Protein AF-A0A7W1BR13-F1 (afdb_monomer_lite)

Foldseek 3Di:
DVVVVVVVVVVVVVCLQAPQAADADPVRDDDPRYDPGGHCVVPVPVVVVVVVVVVVVVVVVVVVVVVVCCVVVCVVVVVVQLVVQLVVLVVVLVVLLCVVQHDDPDDDPVSDDPCSVVVSVVSSVVSCVVRNVD

Secondary structure (DSSP, 8-state):
-HHHHHHHHHHHHHHIIIII-BPPPTT----TTB-TT--TTT-HHHHHHHHHHHHHHHHHHHHHHHHHHHHHHHHHHHHHHHHHHHHHHHHHHHHHHHHHH-S-S---TTTS-HHHHHHHHHHHHHHHHHHH--

Structure (mmCIF, N/CA/C/O backbone):
data_AF-A0A7W1BR13-F1
#
_entry.id   AF-A0A7W1BR13-F1
#
loop_
_atom_site.group_PDB
_atom_site.id
_atom_site.type_symbol
_atom_site.label_atom_id
_atom_site.label_alt_id
_atom_site.label_comp_id
_atom_site.label_asym_id
_atom_site.label_entity_id
_atom_site.label_seq_id
_atom_site.pdbx_PDB_ins_code
_atom_site.Cartn_x
_atom_site.Cartn_y
_atom_site.Cartn_z
_atom_site.occupancy
_atom_site.B_iso_or_equiv
_atom_site.auth_seq_id
_atom_site.auth_comp_id
_atom_site.auth_asym_id
_atom_site.auth_atom_id
_atom_site.pdbx_PDB_model_num
ATOM 1 N N . MET A 1 1 ? -4.472 -18.144 -35.446 1.00 70.69 1 MET A N 1
ATOM 2 C CA . MET A 1 1 ? -3.738 -17.077 -36.164 1.00 70.69 1 MET A CA 1
ATOM 3 C C . MET A 1 1 ? -3.240 -15.921 -35.270 1.00 70.69 1 MET A C 1
ATOM 5 O O . MET A 1 1 ? -2.093 -15.548 -35.470 1.00 70.69 1 MET A O 1
ATOM 9 N N . PRO A 1 2 ? -3.952 -15.397 -34.244 1.00 83.69 2 PRO A N 1
ATOM 10 C CA . PRO A 1 2 ? -3.480 -14.202 -33.510 1.00 83.69 2 PRO A CA 1
ATOM 11 C C . PRO A 1 2 ? -2.269 -14.432 -32.581 1.00 83.69 2 PRO A C 1
ATOM 13 O O . PRO A 1 2 ? -1.439 -13.546 -32.415 1.00 83.69 2 PRO A O 1
ATOM 16 N N . ARG A 1 3 ? -2.112 -15.636 -32.009 1.00 82.69 3 ARG A N 1
ATOM 17 C CA . ARG A 1 3 ? -1.010 -15.951 -31.070 1.00 82.69 3 ARG A CA 1
ATOM 18 C C . ARG A 1 3 ? 0.371 -15.966 -31.735 1.00 82.69 3 ARG A C 1
ATOM 20 O O . ARG A 1 3 ? 1.350 -15.597 -31.101 1.00 82.69 3 ARG A O 1
ATOM 27 N N . ILE A 1 4 ? 0.433 -16.368 -33.008 1.00 89.31 4 ILE A N 1
ATOM 28 C CA . ILE A 1 4 ? 1.680 -16.398 -33.786 1.00 89.31 4 ILE A CA 1
ATOM 29 C C . ILE A 1 4 ? 2.123 -14.967 -34.101 1.00 89.31 4 ILE A C 1
ATOM 31 O O . ILE A 1 4 ? 3.283 -14.636 -33.901 1.00 89.31 4 ILE A O 1
ATOM 35 N N . ALA A 1 5 ? 1.190 -14.097 -34.501 1.00 88.38 5 ALA A N 1
ATOM 36 C CA . ALA A 1 5 ? 1.481 -12.685 -34.740 1.00 88.38 5 ALA A CA 1
ATOM 37 C C . ALA A 1 5 ? 1.986 -11.974 -33.470 1.00 88.38 5 ALA A C 1
ATOM 39 O O . ALA A 1 5 ? 2.990 -11.271 -33.521 1.00 88.38 5 ALA A O 1
ATOM 40 N N . ALA A 1 6 ? 1.351 -12.218 -32.317 1.00 86.19 6 ALA A N 1
ATOM 41 C CA . ALA A 1 6 ? 1.809 -11.673 -31.038 1.00 86.19 6 ALA A CA 1
ATOM 42 C C . ALA A 1 6 ? 3.224 -12.154 -30.672 1.00 86.19 6 ALA A C 1
ATOM 44 O O . ALA A 1 6 ? 4.063 -11.352 -30.271 1.00 86.19 6 ALA A O 1
ATOM 45 N N . ALA A 1 7 ? 3.514 -13.445 -30.859 1.00 89.25 7 ALA A N 1
ATOM 46 C CA . ALA A 1 7 ? 4.842 -13.993 -30.598 1.00 89.25 7 ALA A CA 1
ATOM 47 C C . ALA A 1 7 ? 5.911 -13.378 -31.516 1.00 89.25 7 ALA 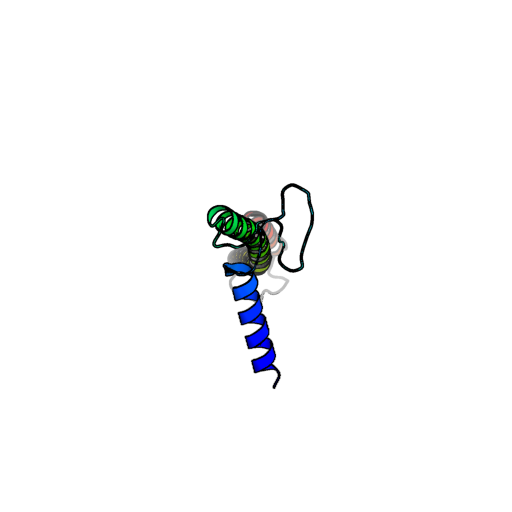A C 1
ATOM 49 O O . ALA A 1 7 ? 6.976 -12.999 -31.039 1.00 89.25 7 ALA A O 1
ATOM 50 N N . VAL A 1 8 ? 5.614 -13.218 -32.810 1.00 91.69 8 VAL A N 1
ATOM 51 C CA . VAL A 1 8 ? 6.527 -12.585 -33.774 1.00 91.69 8 VAL A CA 1
ATOM 52 C C . VAL A 1 8 ? 6.830 -11.139 -33.384 1.00 91.69 8 VAL A C 1
ATOM 54 O O . VAL A 1 8 ? 7.989 -10.739 -33.419 1.00 91.69 8 VAL A O 1
ATOM 57 N N . LEU A 1 9 ? 5.826 -10.370 -32.953 1.00 90.50 9 LEU A N 1
ATOM 58 C CA . LEU A 1 9 ? 6.024 -8.986 -32.511 1.00 90.50 9 LEU A CA 1
ATOM 59 C C . LEU A 1 9 ? 6.875 -8.891 -31.241 1.00 90.50 9 LEU A C 1
ATOM 61 O O . LEU A 1 9 ? 7.748 -8.033 -31.162 1.00 90.50 9 LEU A O 1
ATOM 65 N N . VAL A 1 10 ? 6.662 -9.781 -30.269 1.00 89.50 10 VAL A N 1
ATOM 66 C CA . VAL A 1 10 ? 7.481 -9.826 -29.047 1.00 89.50 10 VAL A CA 1
ATOM 67 C C . VAL A 1 10 ? 8.928 -10.180 -29.381 1.00 89.50 10 VAL A C 1
ATOM 69 O O . VAL A 1 10 ? 9.842 -9.500 -28.924 1.00 89.50 10 VAL A O 1
ATOM 72 N N . VAL A 1 11 ? 9.147 -11.197 -30.218 1.00 91.19 11 VAL A N 1
ATOM 73 C CA . VAL A 1 11 ? 10.495 -11.597 -30.647 1.00 91.19 11 VAL A CA 1
ATOM 74 C C . VAL A 1 11 ? 11.180 -10.464 -31.409 1.00 91.19 11 VAL A C 1
ATOM 76 O O . VAL A 1 11 ? 12.332 -10.148 -31.123 1.00 91.19 11 VAL A O 1
ATOM 79 N N . PHE A 1 12 ? 10.466 -9.810 -32.327 1.00 89.31 12 PHE A N 1
ATOM 80 C CA . PHE A 1 12 ? 10.970 -8.642 -33.042 1.00 89.31 12 PHE A CA 1
ATOM 81 C C . PHE A 1 12 ? 11.320 -7.496 -32.086 1.00 89.31 12 PHE A C 1
ATOM 83 O O . PHE A 1 12 ? 12.396 -6.924 -32.204 1.00 89.31 12 PHE A O 1
ATOM 90 N N . SER A 1 13 ? 10.467 -7.201 -31.100 1.00 85.12 13 SER A N 1
ATOM 91 C CA . SER A 1 13 ? 10.715 -6.153 -30.104 1.00 85.12 13 SER A CA 1
ATOM 92 C C . SER A 1 13 ? 11.947 -6.443 -29.246 1.00 85.12 13 SER A C 1
ATOM 94 O O . SER A 1 13 ? 12.733 -5.537 -28.986 1.00 85.12 13 SER A O 1
ATOM 96 N N . ILE A 1 14 ? 12.133 -7.691 -28.811 1.00 87.81 14 ILE A N 1
ATOM 97 C CA . ILE A 1 14 ? 13.307 -8.100 -28.030 1.00 87.81 14 ILE A CA 1
ATOM 98 C C . ILE A 1 14 ? 14.573 -7.947 -28.877 1.00 87.81 14 ILE A C 1
ATOM 100 O O . ILE A 1 14 ? 15.554 -7.360 -28.428 1.00 87.81 14 ILE A O 1
ATOM 104 N N . LEU A 1 15 ? 14.540 -8.424 -30.121 1.00 86.94 15 LEU A N 1
ATOM 105 C CA . LEU A 1 15 ? 15.671 -8.337 -31.041 1.00 86.94 15 LEU A CA 1
ATOM 106 C C . LEU A 1 15 ? 15.987 -6.878 -31.428 1.00 86.94 15 LEU A C 1
ATOM 108 O O . LEU A 1 15 ? 17.154 -6.520 -31.599 1.00 86.94 15 LEU A O 1
ATOM 112 N N . TYR A 1 16 ? 14.960 -6.025 -31.496 1.00 84.94 16 TYR A N 1
ATOM 113 C CA . TYR A 1 16 ? 15.099 -4.588 -31.709 1.00 84.94 16 TYR A CA 1
ATOM 114 C C . TYR A 1 16 ? 15.897 -3.917 -30.586 1.00 84.94 16 TYR A C 1
ATOM 116 O O . TYR A 1 16 ? 16.909 -3.277 -30.855 1.00 84.94 16 TYR A O 1
ATOM 124 N N . VAL A 1 17 ? 15.478 -4.123 -29.333 1.00 84.25 17 VAL A N 1
ATOM 125 C CA . VAL A 1 17 ? 16.099 -3.512 -28.143 1.00 84.25 17 VAL A CA 1
ATOM 126 C C . VAL A 1 17 ? 17.509 -4.050 -27.883 1.00 84.25 17 VAL A C 1
ATOM 128 O O . VAL A 1 17 ? 18.385 -3.299 -27.460 1.00 84.25 17 VAL A O 1
ATOM 131 N N . LEU A 1 18 ? 17.731 -5.346 -28.122 1.00 83.00 18 LEU A N 1
ATOM 132 C CA . LEU A 1 18 ? 18.990 -5.997 -27.762 1.00 83.00 18 LEU A CA 1
ATOM 133 C C . LEU A 1 18 ? 20.087 -5.893 -28.821 1.00 83.00 18 LEU A C 1
ATOM 135 O O . LEU A 1 18 ? 21.243 -6.023 -28.454 1.00 83.00 18 LEU A O 1
ATOM 139 N N . VAL A 1 19 ? 19.770 -5.770 -30.114 1.00 81.81 19 VAL A N 1
ATOM 140 C CA . VAL A 1 19 ? 20.795 -5.923 -31.172 1.00 81.81 19 VAL A CA 1
ATOM 141 C C . VAL A 1 19 ? 20.661 -4.904 -32.297 1.00 81.81 19 VAL A C 1
ATOM 143 O O . VAL A 1 19 ? 21.660 -4.486 -32.872 1.00 81.81 19 VAL A O 1
ATOM 146 N N . ILE A 1 20 ? 19.438 -4.545 -32.682 1.00 79.00 20 ILE A N 1
ATOM 147 C CA . ILE A 1 20 ? 19.207 -3.766 -33.909 1.00 79.00 20 ILE A CA 1
ATOM 148 C C . ILE A 1 20 ? 19.257 -2.255 -33.672 1.00 79.00 20 ILE A C 1
ATOM 150 O O . ILE A 1 20 ? 19.565 -1.529 -34.625 1.00 79.00 20 ILE A O 1
ATOM 154 N N . ALA A 1 21 ? 18.924 -1.792 -32.464 1.00 81.31 21 ALA A N 1
ATOM 155 C CA . ALA A 1 21 ? 18.879 -0.375 -32.132 1.00 81.31 21 ALA A CA 1
ATOM 156 C C . ALA A 1 21 ? 20.267 0.275 -32.242 1.00 81.31 21 ALA A C 1
ATOM 158 O O . ALA A 1 21 ? 21.258 -0.275 -31.789 1.00 81.31 21 ALA A O 1
ATOM 159 N N . ASN A 1 22 ? 20.335 1.460 -32.836 1.00 80.69 22 ASN A N 1
ATOM 160 C CA . ASN A 1 22 ? 21.573 2.216 -32.990 1.00 80.69 22 ASN A CA 1
ATOM 161 C C . ASN A 1 22 ? 21.528 3.471 -32.104 1.00 80.69 22 ASN A C 1
ATOM 163 O O . ASN A 1 22 ? 20.460 4.083 -31.979 1.00 80.69 22 ASN A O 1
ATOM 167 N N . PRO A 1 23 ? 22.654 3.881 -31.495 1.00 74.69 23 PRO A N 1
ATOM 168 C CA . PRO A 1 23 ? 22.729 5.150 -30.781 1.00 74.69 23 PRO A CA 1
ATOM 169 C C . PRO A 1 23 ? 22.546 6.331 -31.754 1.00 74.69 23 PRO A C 1
ATOM 171 O O . PRO A 1 23 ? 22.819 6.196 -32.954 1.00 74.69 23 PRO A O 1
ATOM 174 N N . PRO A 1 24 ? 22.053 7.489 -31.280 1.00 75.12 24 PRO A N 1
ATOM 175 C CA . PRO A 1 24 ? 21.860 8.648 -32.137 1.00 75.12 24 PRO A CA 1
ATOM 176 C C . PRO A 1 24 ? 23.226 9.201 -32.567 1.00 75.12 24 PRO A C 1
ATOM 178 O O . PRO A 1 24 ? 24.147 9.303 -31.759 1.00 75.12 24 PRO A O 1
ATOM 181 N N . GLY A 1 25 ? 23.369 9.554 -33.847 1.00 70.50 25 GLY A N 1
ATOM 182 C CA . GLY A 1 25 ? 24.604 10.164 -34.345 1.00 70.50 25 GLY A CA 1
ATOM 183 C C . GLY A 1 25 ? 24.832 11.559 -33.750 1.00 70.50 25 GLY A C 1
ATOM 184 O O . GLY A 1 25 ? 23.869 12.265 -33.451 1.00 70.50 25 GLY A O 1
ATOM 185 N N . GLU A 1 26 ? 26.097 11.988 -33.652 1.00 74.06 26 GLU A N 1
ATOM 186 C CA . GLU A 1 26 ? 26.513 13.299 -33.102 1.00 74.06 26 GLU A CA 1
ATOM 187 C C . GLU A 1 26 ? 25.766 14.506 -33.700 1.00 74.06 26 GLU A C 1
ATOM 189 O O . GLU A 1 26 ? 25.634 15.540 -33.052 1.00 74.06 26 GLU A O 1
ATOM 194 N N . PHE A 1 27 ? 25.244 14.371 -34.921 1.00 70.56 27 PHE A N 1
ATOM 195 C CA . PHE A 1 27 ? 24.553 15.435 -35.653 1.00 70.56 27 PHE A CA 1
ATOM 196 C C . PHE A 1 27 ? 23.020 15.319 -35.644 1.00 70.56 27 PHE A C 1
ATOM 198 O O . PHE A 1 27 ? 22.354 16.002 -36.419 1.00 70.56 27 PHE A O 1
ATOM 205 N N . GLY A 1 28 ? 22.438 14.475 -34.784 1.00 69.75 28 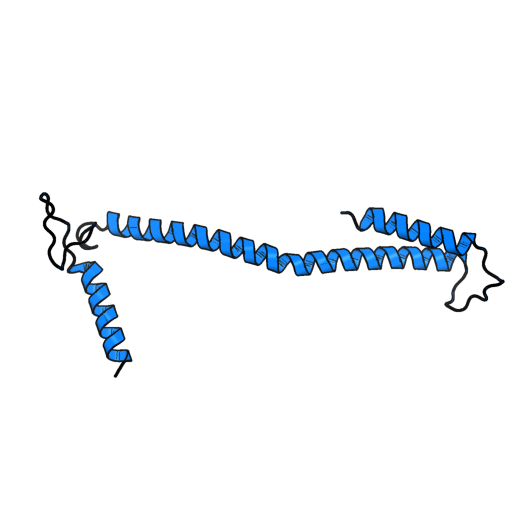GLY A N 1
ATOM 206 C CA . GLY A 1 28 ? 20.989 14.455 -34.549 1.00 69.75 28 GLY A CA 1
ATOM 207 C C . GLY A 1 28 ? 20.149 14.052 -35.768 1.00 69.75 28 GLY A C 1
ATOM 208 O O . GLY A 1 28 ? 19.078 14.610 -35.990 1.00 69.75 28 GLY A O 1
ATOM 209 N N . GLY A 1 29 ? 20.630 13.095 -36.567 1.00 72.69 29 GLY A N 1
ATOM 210 C CA . GLY A 1 29 ? 19.857 12.438 -37.626 1.00 72.69 29 GLY A CA 1
ATOM 211 C C . GLY A 1 29 ? 19.373 11.060 -37.172 1.00 72.69 29 GLY A C 1
ATOM 212 O O . GLY A 1 29 ? 20.187 10.250 -36.729 1.00 72.69 29 GLY A O 1
ATOM 213 N N . GLY A 1 30 ? 18.063 10.802 -37.263 1.00 71.69 30 GLY A N 1
ATOM 214 C CA . GLY A 1 30 ? 17.440 9.557 -36.801 1.00 71.69 30 GLY A CA 1
ATOM 215 C C . GLY A 1 30 ? 16.940 8.671 -37.942 1.00 71.69 30 GLY A C 1
ATOM 216 O O . GLY A 1 30 ? 16.146 9.118 -38.768 1.00 71.69 30 GLY A O 1
ATOM 217 N N . ASP A 1 31 ? 17.387 7.416 -37.969 1.00 79.25 31 ASP A N 1
ATOM 218 C CA . ASP A 1 31 ? 16.839 6.347 -38.816 1.00 79.25 31 ASP A CA 1
ATOM 219 C C . ASP A 1 31 ? 15.774 5.552 -38.030 1.00 79.25 31 ASP A C 1
ATOM 221 O O . ASP A 1 31 ? 15.632 5.712 -36.818 1.00 79.25 31 ASP A O 1
ATOM 225 N N . TRP A 1 32 ? 15.050 4.624 -38.660 1.00 76.56 32 TRP A N 1
ATOM 226 C CA . TRP A 1 32 ? 14.053 3.770 -37.975 1.00 76.56 32 TRP A CA 1
ATOM 227 C C . TRP A 1 32 ? 14.639 2.853 -36.883 1.00 76.56 32 TRP A C 1
ATOM 229 O O . TRP A 1 32 ? 13.896 2.155 -36.196 1.00 76.56 32 TRP A O 1
ATOM 239 N N . ARG A 1 33 ? 15.969 2.840 -36.743 1.00 76.44 33 ARG A N 1
ATOM 240 C CA . ARG A 1 33 ? 16.733 2.076 -35.753 1.00 76.44 33 ARG A CA 1
ATOM 241 C C . ARG A 1 33 ? 17.261 2.935 -34.607 1.00 76.44 33 ARG A C 1
ATOM 243 O O . ARG A 1 33 ? 17.813 2.375 -33.667 1.00 76.44 33 ARG A O 1
ATOM 250 N N . THR A 1 34 ? 17.165 4.264 -34.674 1.00 76.94 34 THR A N 1
ATOM 251 C CA . THR A 1 34 ? 17.795 5.132 -33.669 1.00 76.94 34 THR A CA 1
ATOM 252 C C . THR A 1 34 ? 16.928 5.274 -32.424 1.00 76.94 34 THR A C 1
ATOM 254 O O . THR A 1 34 ? 15.747 5.608 -32.523 1.00 76.94 34 THR A O 1
ATOM 257 N N . THR A 1 35 ? 17.509 5.046 -31.248 1.00 74.19 35 THR A N 1
ATOM 258 C CA . THR A 1 35 ? 16.855 5.210 -29.938 1.00 74.19 35 THR A CA 1
ATOM 259 C C . THR A 1 35 ? 17.672 6.163 -29.064 1.00 74.19 35 THR A C 1
ATOM 261 O O . THR A 1 35 ? 18.839 6.399 -29.347 1.00 74.19 35 THR A O 1
ATOM 264 N N . ASN A 1 36 ? 17.093 6.708 -27.986 1.00 74.94 36 ASN A 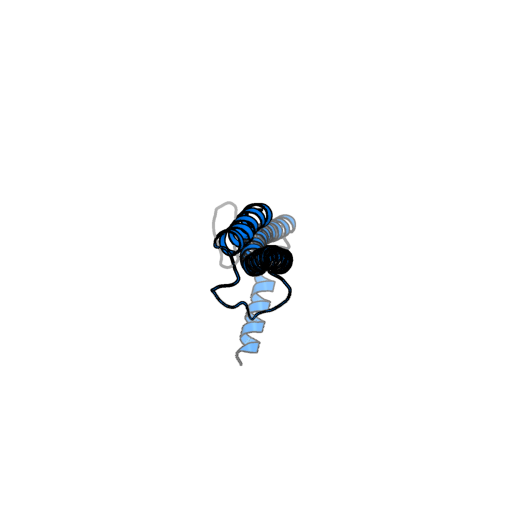N 1
ATOM 265 C CA . ASN A 1 36 ? 17.798 7.647 -27.092 1.00 74.94 36 ASN A CA 1
ATOM 266 C C . ASN A 1 36 ? 19.093 7.080 -26.471 1.00 74.94 36 ASN A C 1
ATOM 268 O O . ASN A 1 36 ? 19.949 7.858 -26.067 1.00 74.94 36 ASN A O 1
ATOM 272 N N . PHE A 1 37 ? 19.223 5.750 -26.385 1.00 70.25 37 PHE A N 1
ATOM 273 C CA . PHE A 1 37 ? 20.308 5.068 -25.666 1.00 70.25 37 PHE A CA 1
ATOM 274 C C . PHE A 1 37 ? 21.023 3.976 -26.488 1.00 70.25 37 PHE A C 1
ATOM 276 O O . PHE A 1 37 ? 21.898 3.310 -25.954 1.00 70.25 37 PHE 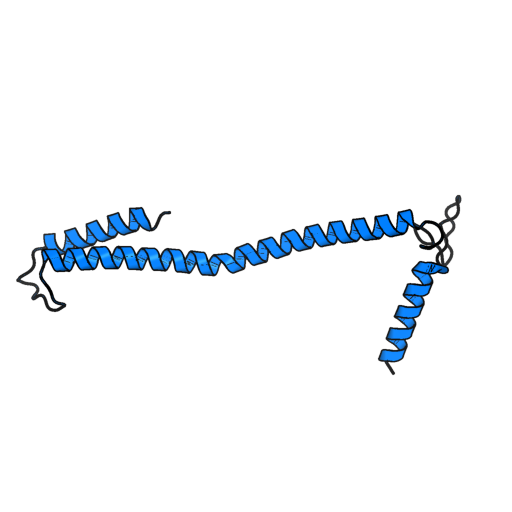A O 1
ATOM 283 N N . GLY A 1 38 ? 20.670 3.769 -27.764 1.00 75.50 38 GLY A N 1
ATOM 284 C CA . GLY A 1 38 ? 21.255 2.715 -28.607 1.00 75.50 38 GLY A CA 1
ATOM 285 C C . GLY A 1 38 ? 20.794 1.288 -28.278 1.00 75.50 38 GLY A C 1
ATOM 286 O O . GLY A 1 38 ? 19.728 1.091 -27.684 1.00 75.50 38 GLY A O 1
ATOM 287 N N . SER A 1 39 ? 21.556 0.288 -28.735 1.00 79.94 39 SER A N 1
ATOM 288 C CA . SER A 1 39 ? 21.338 -1.132 -28.421 1.00 79.94 39 SER A CA 1
ATOM 289 C C . SER A 1 39 ? 21.881 -1.469 -27.034 1.00 79.94 39 SER A C 1
ATOM 291 O O . SER A 1 39 ? 22.935 -0.985 -26.627 1.00 79.94 39 SER A O 1
ATOM 293 N N . ALA A 1 40 ? 21.196 -2.363 -26.315 1.00 76.75 40 ALA A N 1
ATOM 294 C CA . ALA A 1 40 ? 21.624 -2.815 -24.988 1.00 76.75 40 ALA A CA 1
ATOM 295 C C . ALA A 1 40 ? 23.018 -3.480 -24.970 1.00 76.75 40 ALA A C 1
ATOM 297 O O . ALA A 1 40 ? 23.623 -3.597 -23.905 1.00 76.75 40 ALA A O 1
ATOM 298 N N . VAL A 1 41 ? 23.508 -3.948 -26.122 1.00 75.88 41 VAL A N 1
ATOM 299 C CA . VAL A 1 41 ? 24.833 -4.576 -26.254 1.00 75.88 41 VAL A CA 1
ATOM 300 C C . VAL A 1 41 ? 25.951 -3.538 -26.377 1.00 75.88 41 VAL A C 1
ATOM 302 O O . VAL A 1 41 ? 27.068 -3.823 -25.950 1.00 75.88 41 VAL A O 1
ATOM 305 N N . ASP A 1 42 ? 25.653 -2.348 -26.904 1.00 77.44 42 ASP A N 1
ATOM 306 C CA . ASP A 1 42 ? 26.647 -1.284 -27.079 1.00 77.44 42 ASP A CA 1
ATOM 307 C C . ASP A 1 42 ? 26.960 -0.610 -25.735 1.00 77.44 42 ASP A C 1
ATOM 309 O O . ASP A 1 42 ? 28.127 -0.468 -25.378 1.00 77.44 42 ASP A O 1
ATOM 313 N N . ASP A 1 43 ? 25.922 -0.309 -24.941 1.00 80.19 43 ASP A N 1
ATOM 314 C CA . ASP A 1 43 ? 26.048 0.300 -23.610 1.00 80.19 43 ASP A CA 1
ATOM 315 C C . ASP A 1 43 ? 25.228 -0.453 -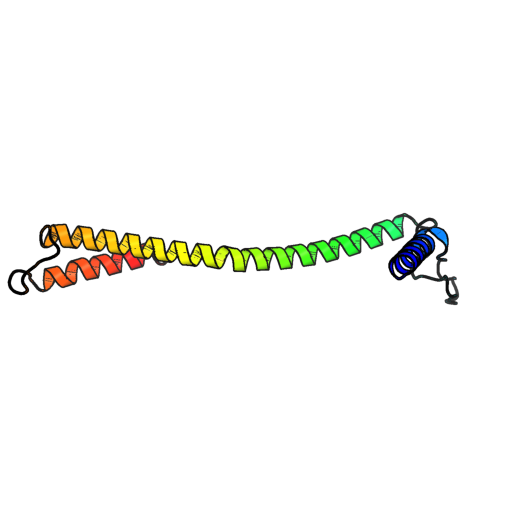22.537 1.00 80.19 43 ASP A C 1
ATOM 317 O O . ASP A 1 43 ? 24.143 -0.017 -22.122 1.00 80.19 43 ASP A O 1
ATOM 321 N N . PRO A 1 44 ? 25.751 -1.576 -22.002 1.00 81.19 44 PRO A N 1
ATOM 322 C CA . PRO A 1 44 ? 25.048 -2.387 -21.002 1.00 81.19 44 PRO A CA 1
ATOM 323 C C . PRO A 1 44 ? 24.707 -1.630 -19.710 1.00 81.19 44 PRO A C 1
ATOM 325 O O . PRO A 1 44 ? 23.722 -1.938 -19.035 1.00 81.19 44 PRO A O 1
ATOM 328 N N . SER A 1 45 ? 25.511 -0.627 -19.351 1.00 84.19 45 SER A N 1
ATOM 329 C CA . SER A 1 45 ? 25.305 0.203 -18.161 1.00 84.19 45 SER A CA 1
ATOM 330 C C . SER A 1 45 ? 24.058 1.086 -18.275 1.00 84.19 45 SER A C 1
ATOM 332 O O . SER A 1 45 ? 23.295 1.179 -17.313 1.00 84.19 45 SER A O 1
ATOM 334 N N . ALA A 1 46 ? 23.804 1.679 -19.446 1.00 84.19 46 ALA A N 1
ATOM 335 C CA . ALA A 1 46 ? 22.625 2.506 -19.704 1.00 84.19 46 ALA A CA 1
ATOM 336 C C . ALA A 1 46 ? 21.335 1.670 -19.683 1.00 84.19 46 ALA A C 1
ATOM 338 O O . ALA A 1 46 ? 20.309 2.096 -19.142 1.00 84.19 46 ALA A O 1
ATOM 339 N N . PHE A 1 47 ? 21.402 0.441 -20.200 1.00 85.62 47 PHE A N 1
ATOM 340 C CA . PHE A 1 47 ? 20.294 -0.508 -20.133 1.00 85.62 47 PHE A CA 1
ATOM 341 C C . PHE A 1 47 ? 19.944 -0.883 -18.685 1.00 85.62 47 PHE A C 1
ATOM 343 O O . PHE A 1 47 ? 18.779 -0.812 -18.289 1.00 85.62 47 PHE A O 1
ATOM 350 N N . ILE A 1 48 ? 20.949 -1.209 -17.863 1.00 88.38 48 ILE A N 1
ATOM 351 C CA . ILE A 1 48 ? 20.752 -1.498 -16.434 1.00 88.38 48 ILE A CA 1
ATOM 352 C C . ILE A 1 48 ? 20.185 -0.274 -15.706 1.00 88.38 48 ILE A C 1
ATOM 354 O O . ILE A 1 48 ? 19.246 -0.419 -14.925 1.00 88.38 48 ILE A O 1
ATOM 358 N N . ALA A 1 49 ? 20.696 0.928 -15.983 1.00 90.00 49 ALA A N 1
ATOM 359 C CA . ALA A 1 49 ? 20.185 2.163 -15.393 1.00 90.00 49 ALA A CA 1
ATOM 360 C C . ALA A 1 49 ? 18.700 2.395 -15.728 1.00 90.00 49 ALA A C 1
ATOM 362 O O . ALA A 1 49 ? 17.918 2.712 -14.837 1.00 90.00 49 ALA A O 1
ATOM 363 N N . THR A 1 50 ? 18.288 2.150 -16.975 1.00 89.38 50 THR A N 1
ATOM 364 C CA . THR A 1 50 ? 16.884 2.267 -17.411 1.00 89.38 50 THR A CA 1
ATOM 365 C C . THR A 1 50 ? 15.972 1.276 -16.683 1.00 89.38 50 THR A C 1
ATOM 367 O O . THR A 1 50 ? 14.865 1.624 -16.271 1.00 89.38 50 THR A O 1
ATOM 370 N N . ILE A 1 51 ? 16.435 0.039 -16.478 1.00 91.44 51 ILE A N 1
ATOM 371 C CA . ILE A 1 51 ? 15.693 -0.958 -15.695 1.00 91.44 51 ILE A CA 1
ATOM 372 C C . ILE A 1 51 ? 15.581 -0.527 -14.232 1.00 91.44 51 ILE A C 1
ATOM 374 O O . ILE A 1 51 ? 14.509 -0.653 -13.645 1.00 91.44 51 ILE A O 1
ATOM 378 N N . LEU A 1 52 ? 16.664 -0.025 -13.635 1.00 94.94 52 LEU A N 1
ATOM 379 C CA . LEU A 1 52 ? 16.670 0.438 -12.247 1.00 94.94 52 LEU A CA 1
ATOM 380 C C . LEU A 1 52 ? 15.765 1.658 -12.041 1.00 94.94 52 LEU A C 1
ATOM 382 O O . LEU A 1 52 ? 15.093 1.738 -11.014 1.00 94.94 52 LEU A O 1
ATOM 386 N N . ASP A 1 53 ? 15.696 2.568 -13.010 1.00 93.75 53 ASP A N 1
ATOM 387 C CA . ASP A 1 53 ? 14.772 3.706 -12.992 1.00 93.75 53 ASP A CA 1
ATOM 388 C C . ASP A 1 53 ? 13.310 3.234 -13.055 1.00 93.75 53 ASP A C 1
ATOM 390 O O . ASP A 1 53 ? 12.496 3.571 -12.191 1.00 93.75 53 ASP A O 1
ATOM 394 N N . GLY A 1 54 ? 13.001 2.321 -13.983 1.00 94.12 54 GLY A N 1
ATOM 395 C CA . GLY A 1 54 ? 11.684 1.688 -14.072 1.00 94.12 54 GLY A CA 1
ATOM 396 C C . GLY A 1 54 ? 11.305 0.907 -12.809 1.00 94.12 54 GLY A C 1
ATOM 397 O O . GLY A 1 54 ? 10.160 0.970 -12.359 1.00 94.12 54 GLY A O 1
ATOM 398 N N . LEU A 1 55 ? 12.264 0.213 -12.190 1.00 96.62 55 LEU A N 1
ATOM 399 C CA . LEU A 1 55 ? 12.068 -0.501 -10.928 1.00 96.62 55 LEU A CA 1
ATOM 400 C C . LEU A 1 55 ? 11.842 0.465 -9.763 1.00 96.62 55 LEU A C 1
ATOM 402 O O . LEU A 1 55 ? 10.994 0.204 -8.914 1.00 96.62 55 LEU A O 1
ATOM 406 N N . THR A 1 56 ? 12.562 1.584 -9.729 1.00 97.31 56 THR A N 1
ATOM 407 C CA . THR A 1 56 ? 12.376 2.634 -8.722 1.00 97.31 56 THR A CA 1
ATOM 408 C C . THR A 1 56 ? 10.974 3.221 -8.832 1.00 97.31 56 THR A C 1
ATOM 410 O O . THR A 1 56 ? 10.255 3.291 -7.835 1.00 97.31 56 THR A O 1
ATOM 413 N N . PHE A 1 57 ? 10.529 3.549 -10.046 1.00 97.06 57 PHE A N 1
ATOM 414 C CA . PHE A 1 57 ? 9.172 4.028 -10.299 1.00 97.06 57 PHE A CA 1
ATOM 415 C C . PHE A 1 57 ? 8.104 2.991 -9.919 1.00 97.06 57 PHE A C 1
ATOM 417 O O . PHE A 1 57 ? 7.130 3.319 -9.237 1.00 97.06 57 PHE A O 1
ATOM 424 N N . ALA A 1 58 ? 8.305 1.720 -10.276 1.00 97.06 58 ALA A N 1
ATOM 425 C CA . ALA A 1 58 ? 7.427 0.631 -9.856 1.00 97.06 58 ALA A CA 1
ATOM 426 C C . ALA A 1 58 ? 7.402 0.465 -8.327 1.00 97.06 58 ALA A C 1
ATOM 428 O O . ALA A 1 58 ? 6.339 0.233 -7.757 1.00 97.06 58 ALA A O 1
ATOM 429 N N . GLY A 1 59 ? 8.542 0.632 -7.653 1.00 97.62 59 GLY A N 1
ATOM 430 C CA . GLY A 1 59 ? 8.656 0.622 -6.196 1.00 97.62 59 GLY A CA 1
ATOM 431 C C . GLY A 1 59 ? 7.866 1.753 -5.539 1.00 97.62 59 GLY A C 1
ATOM 432 O O . GLY A 1 59 ? 7.143 1.511 -4.574 1.00 97.62 59 GLY A O 1
ATOM 433 N N . LEU A 1 60 ? 7.920 2.966 -6.097 1.00 97.69 60 LEU A N 1
ATOM 434 C CA . LEU A 1 60 ? 7.101 4.094 -5.641 1.00 97.69 60 LEU A CA 1
ATOM 435 C C . LEU A 1 60 ? 5.606 3.774 -5.754 1.00 97.69 60 LEU A C 1
ATOM 437 O O . LEU A 1 60 ? 4.862 3.938 -4.786 1.00 97.69 60 LEU A O 1
ATOM 441 N N . LEU A 1 61 ? 5.170 3.257 -6.906 1.00 96.81 61 LEU A N 1
ATOM 442 C CA . LEU A 1 61 ? 3.779 2.849 -7.117 1.00 96.81 61 LEU A CA 1
ATOM 443 C C . LEU A 1 61 ? 3.365 1.707 -6.182 1.00 96.81 61 LEU A C 1
ATOM 445 O O . LEU A 1 61 ? 2.254 1.720 -5.654 1.00 96.81 61 LEU A O 1
ATOM 449 N N . PHE A 1 62 ? 4.255 0.745 -5.939 1.00 96.50 62 PHE A N 1
ATOM 450 C CA . PHE A 1 62 ? 4.024 -0.361 -5.016 1.00 96.50 62 PHE A CA 1
ATOM 451 C C . PHE A 1 62 ? 3.827 0.133 -3.582 1.00 96.50 62 PHE A C 1
ATOM 453 O O . PHE A 1 62 ? 2.876 -0.283 -2.924 1.00 96.50 62 PHE A O 1
ATOM 460 N N . ILE A 1 63 ? 4.667 1.055 -3.104 1.00 96.81 63 ILE A N 1
ATOM 461 C CA . ILE A 1 63 ? 4.525 1.642 -1.765 1.00 96.81 63 ILE A CA 1
ATOM 462 C C . ILE A 1 63 ? 3.175 2.351 -1.647 1.00 96.81 63 ILE A C 1
ATOM 464 O O . ILE A 1 63 ? 2.437 2.092 -0.697 1.00 96.81 63 ILE A O 1
ATOM 468 N N . VAL A 1 64 ? 2.802 3.165 -2.637 1.00 96.88 64 VAL A N 1
ATOM 469 C CA . VAL A 1 64 ? 1.503 3.856 -2.658 1.00 96.88 64 VAL A CA 1
ATOM 470 C C . VAL A 1 64 ? 0.343 2.854 -2.632 1.00 96.88 64 VAL A C 1
ATOM 472 O O . VAL A 1 64 ? -0.545 2.960 -1.785 1.00 96.88 64 VAL A O 1
ATOM 475 N N . ALA A 1 65 ? 0.362 1.844 -3.504 1.00 95.50 65 ALA A N 1
ATOM 476 C CA . ALA A 1 65 ? -0.676 0.816 -3.569 1.00 95.50 65 ALA A CA 1
ATOM 477 C C . ALA A 1 65 ? -0.773 -0.006 -2.272 1.00 95.50 65 ALA A C 1
ATOM 479 O O . ALA A 1 65 ? -1.872 -0.264 -1.775 1.00 95.50 65 ALA A O 1
ATOM 480 N N . SER A 1 66 ? 0.368 -0.382 -1.689 1.00 95.50 66 SER A N 1
ATOM 481 C CA . SER A 1 66 ? 0.426 -1.118 -0.425 1.00 95.50 66 SER A CA 1
ATOM 482 C C . SER A 1 66 ? -0.114 -0.284 0.742 1.00 95.50 66 SER A C 1
ATOM 484 O O . SER A 1 66 ? -0.872 -0.806 1.557 1.00 95.50 66 SER A O 1
ATOM 486 N N . GLY A 1 67 ? 0.167 1.024 0.770 1.00 93.50 67 GLY A N 1
ATOM 487 C CA . GLY A 1 67 ? -0.405 1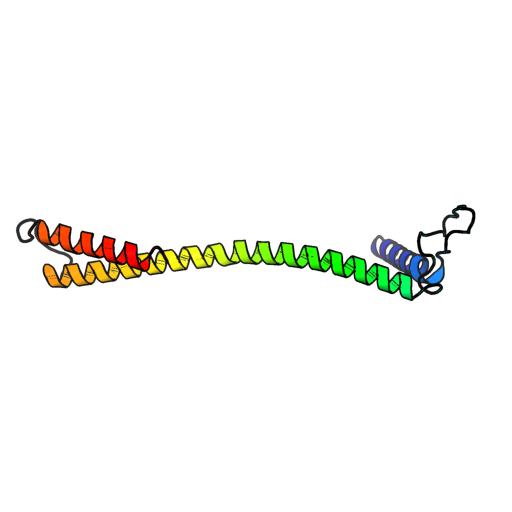.971 1.726 1.00 93.50 67 GLY A CA 1
ATOM 488 C C . GLY A 1 67 ? -1.927 2.057 1.624 1.00 93.50 67 GLY A C 1
ATOM 489 O O . GLY A 1 67 ? -2.615 1.924 2.634 1.00 93.50 67 GLY A O 1
ATOM 490 N N . PHE A 1 68 ? -2.476 2.178 0.411 1.00 90.38 68 PHE A N 1
ATOM 491 C CA . PHE A 1 68 ? -3.928 2.129 0.209 1.00 90.38 68 PHE A CA 1
ATOM 492 C C . PHE A 1 68 ? -4.529 0.797 0.668 1.00 90.38 68 PHE A C 1
ATOM 494 O O . PHE A 1 68 ? -5.550 0.791 1.356 1.00 90.38 68 PHE A O 1
ATOM 501 N N . SER A 1 69 ? -3.887 -0.329 0.352 1.00 90.81 69 SER A N 1
ATOM 502 C CA . SER A 1 69 ? -4.347 -1.647 0.796 1.00 90.81 69 SER A CA 1
ATOM 503 C C . SER A 1 69 ? -4.306 -1.799 2.319 1.00 90.81 69 SER A C 1
ATOM 505 O O . SER A 1 69 ? -5.202 -2.423 2.883 1.00 90.81 69 SER A O 1
ATOM 507 N N . LEU A 1 70 ? -3.304 -1.229 2.993 1.00 91.56 70 LEU A N 1
ATOM 508 C CA . LEU A 1 70 ? -3.210 -1.213 4.453 1.00 91.56 70 LEU A CA 1
ATOM 509 C C . LEU A 1 70 ? -4.306 -0.345 5.074 1.00 91.56 70 LEU A C 1
ATOM 511 O O . LEU A 1 70 ? -4.973 -0.798 5.997 1.00 91.56 70 LEU A O 1
ATOM 515 N N . ILE A 1 71 ? -4.549 0.857 4.545 1.00 88.94 71 ILE A N 1
ATOM 516 C CA . ILE A 1 71 ? -5.604 1.759 5.030 1.00 88.94 71 ILE A CA 1
ATOM 517 C C . ILE A 1 71 ? -6.983 1.096 4.885 1.00 88.94 71 ILE A C 1
ATOM 519 O O . ILE A 1 71 ? -7.738 1.008 5.855 1.00 88.94 71 ILE A O 1
ATOM 523 N N . PHE A 1 72 ? -7.305 0.565 3.700 1.00 83.50 72 PHE A N 1
ATOM 524 C CA . PHE A 1 72 ? -8.589 -0.102 3.460 1.00 83.50 72 PHE A CA 1
ATOM 525 C C . PHE A 1 72 ? -8.711 -1.443 4.194 1.00 83.50 72 PHE A C 1
ATOM 527 O O . PHE A 1 72 ? -9.794 -1.783 4.674 1.00 83.50 72 PHE A O 1
ATOM 534 N N . GLY A 1 73 ? -7.617 -2.195 4.322 1.00 83.75 73 GLY A N 1
ATOM 535 C CA . GLY A 1 73 ? -7.586 -3.463 5.048 1.00 83.75 73 GLY A CA 1
ATOM 536 C C . GLY A 1 73 ? -7.758 -3.285 6.557 1.00 83.75 73 GLY A C 1
ATOM 537 O O . GLY A 1 73 ? -8.511 -4.029 7.188 1.00 83.75 73 GLY A O 1
ATOM 538 N N . LEU A 1 74 ? -7.115 -2.270 7.135 1.00 85.31 74 LEU A N 1
ATOM 539 C CA . LEU A 1 74 ? -7.128 -2.012 8.573 1.00 85.31 74 LEU A CA 1
ATOM 540 C C . LEU A 1 74 ? -8.419 -1.329 9.044 1.00 85.31 74 LEU A C 1
ATOM 542 O O . LEU A 1 74 ? -8.846 -1.588 10.167 1.00 85.31 74 LEU A O 1
ATOM 546 N N . MET A 1 75 ? -9.098 -0.534 8.204 1.00 85.62 75 MET A N 1
ATOM 547 C CA . MET A 1 75 ? -10.379 0.097 8.573 1.00 85.62 75 MET A CA 1
ATOM 548 C C . MET A 1 75 ? -11.424 -0.913 9.069 1.00 85.62 75 MET A C 1
ATOM 550 O O . MET A 1 75 ? -12.158 -0.627 10.016 1.00 85.62 75 MET A O 1
ATOM 554 N N . ARG A 1 76 ? -11.467 -2.125 8.494 1.00 79.19 76 ARG A N 1
ATOM 555 C CA . ARG A 1 76 ? -12.367 -3.188 8.971 1.00 79.19 76 ARG A CA 1
ATOM 556 C C . ARG A 1 76 ? -12.004 -3.660 10.383 1.00 79.19 76 ARG A C 1
ATOM 558 O O . ARG A 1 76 ? -12.896 -3.908 11.189 1.00 79.19 76 ARG A O 1
ATOM 565 N N . VAL A 1 77 ? -10.710 -3.781 10.672 1.00 81.31 77 VAL A N 1
ATOM 566 C CA . VAL A 1 77 ? -10.196 -4.252 11.966 1.00 81.31 77 VAL A CA 1
ATOM 567 C C . VAL A 1 77 ? -10.399 -3.194 13.050 1.00 81.31 77 VAL A C 1
ATOM 569 O O . VAL A 1 77 ? -10.879 -3.526 14.128 1.00 81.31 77 VAL A O 1
ATOM 572 N N . VAL A 1 78 ? -10.126 -1.919 12.754 1.00 80.94 78 VAL A N 1
ATOM 573 C CA . VAL A 1 78 ? -10.326 -0.805 13.701 1.00 80.94 78 VAL A CA 1
ATOM 574 C C . VAL A 1 78 ? -11.802 -0.654 14.066 1.00 80.94 78 VAL A C 1
ATOM 576 O O . VAL A 1 78 ? -12.134 -0.536 15.243 1.00 80.94 78 VAL A O 1
ATOM 579 N N . ASN A 1 79 ? -12.706 -0.752 13.085 1.00 81.56 79 ASN A N 1
ATOM 580 C CA . ASN A 1 79 ? -14.145 -0.705 13.347 1.00 81.56 79 ASN A CA 1
ATOM 581 C C . ASN A 1 79 ? -14.609 -1.846 14.275 1.00 81.56 79 ASN A C 1
ATOM 583 O O . ASN A 1 79 ? -15.440 -1.637 15.156 1.00 81.56 79 ASN A O 1
ATOM 587 N N . MET A 1 80 ? -14.052 -3.053 14.115 1.00 85.00 80 MET A N 1
ATOM 588 C CA . MET A 1 80 ? -14.374 -4.185 14.988 1.00 85.00 80 MET A CA 1
ATOM 589 C C . MET A 1 80 ? -13.771 -4.030 16.392 1.00 85.00 80 MET A C 1
ATOM 591 O O . MET A 1 80 ? -14.446 -4.339 17.372 1.00 85.00 80 MET A O 1
ATOM 595 N N . ALA A 1 81 ? -12.537 -3.528 16.503 1.00 84.75 81 ALA A N 1
ATOM 596 C CA . ALA A 1 81 ? -11.881 -3.287 17.788 1.00 84.75 81 ALA A CA 1
ATOM 597 C C . ALA A 1 81 ? -12.687 -2.304 18.648 1.00 84.75 81 ALA A C 1
ATOM 599 O O . ALA A 1 81 ? -12.970 -2.579 19.811 1.00 84.75 81 ALA A O 1
ATOM 600 N N . HIS A 1 82 ? -13.155 -1.215 18.041 1.00 82.38 82 HIS A N 1
ATOM 601 C CA . HIS A 1 82 ? -14.006 -0.242 18.715 1.00 82.38 82 HIS A CA 1
ATOM 602 C C . HIS A 1 82 ? -15.344 -0.867 19.163 1.00 82.38 82 HIS A C 1
ATOM 604 O O . HIS A 1 82 ? -15.753 -0.706 20.311 1.00 82.38 82 HIS A O 1
ATOM 610 N N . GLY A 1 83 ? -15.976 -1.691 18.314 1.00 84.12 83 GLY A N 1
ATOM 611 C CA . GLY A 1 83 ? -17.170 -2.466 18.680 1.00 84.12 83 GLY A CA 1
ATOM 612 C C . GLY A 1 83 ? -16.951 -3.435 19.852 1.00 84.12 83 GLY A C 1
ATOM 613 O O . GLY A 1 83 ? -17.808 -3.547 20.729 1.00 84.12 83 GLY A O 1
ATOM 614 N N . ALA A 1 84 ? -15.794 -4.098 19.914 1.00 85.94 84 ALA A N 1
ATOM 615 C CA . ALA A 1 84 ? -15.433 -4.983 21.021 1.00 85.94 84 ALA A CA 1
ATOM 616 C C . ALA A 1 84 ? -15.248 -4.214 22.343 1.00 85.94 84 ALA A C 1
ATOM 618 O O . ALA A 1 84 ? -15.707 -4.683 23.387 1.00 85.94 84 ALA A O 1
ATOM 619 N N . PHE A 1 85 ? -14.658 -3.014 22.309 1.00 84.06 85 PHE A N 1
ATOM 620 C CA . PHE A 1 85 ? -14.541 -2.151 23.491 1.00 84.06 85 PHE A CA 1
ATOM 621 C C . PHE A 1 85 ? -15.897 -1.630 23.983 1.00 84.06 85 PHE A C 1
ATOM 623 O O . PHE A 1 85 ? -16.133 -1.601 25.192 1.00 84.06 85 PHE A O 1
ATOM 630 N N . TYR A 1 86 ? -16.826 -1.306 23.076 1.00 83.56 86 TYR A N 1
ATOM 631 C CA . TYR A 1 86 ? -18.198 -0.961 23.461 1.00 83.56 86 TYR A CA 1
ATOM 632 C C . TYR A 1 86 ? -18.917 -2.113 24.169 1.00 83.56 86 TYR A C 1
ATOM 634 O O . TYR A 1 86 ? -19.565 -1.893 25.193 1.00 83.56 86 TYR A O 1
ATOM 642 N N . LEU A 1 87 ? -18.782 -3.344 23.664 1.00 88.31 87 LEU A N 1
ATOM 643 C CA . LEU A 1 87 ? -19.375 -4.527 24.297 1.00 88.31 87 LEU A CA 1
ATOM 644 C C . LEU A 1 87 ? -18.769 -4.807 25.677 1.00 88.31 87 LEU A C 1
ATOM 646 O O . LEU A 1 87 ? -19.507 -5.128 26.607 1.00 88.31 87 LEU A O 1
ATOM 650 N N . LEU A 1 88 ? -17.453 -4.635 25.834 1.00 87.25 88 LEU A N 1
ATOM 651 C CA . LEU A 1 88 ? -16.776 -4.751 27.127 1.00 87.25 88 LEU A CA 1
ATOM 652 C C . LEU A 1 88 ? -17.328 -3.732 28.139 1.00 87.25 88 LEU A C 1
ATOM 654 O O . LEU A 1 88 ? -17.672 -4.103 29.260 1.00 87.25 88 LEU A O 1
ATOM 658 N N . GLY A 1 89 ? -17.462 -2.462 27.740 1.00 82.75 89 GLY A N 1
ATOM 659 C CA . GLY A 1 89 ? -18.040 -1.414 28.587 1.00 82.75 89 GLY A CA 1
ATOM 660 C C . GLY A 1 89 ? -19.492 -1.708 28.980 1.00 82.75 89 GLY A C 1
ATOM 661 O O . GLY A 1 89 ? -19.868 -1.533 30.140 1.00 82.75 89 GLY A O 1
ATOM 662 N N . GLY A 1 90 ? -20.286 -2.235 28.043 1.00 84.25 90 GLY A N 1
ATOM 663 C CA . GLY A 1 90 ? -21.649 -2.701 28.308 1.00 84.25 90 GLY A CA 1
ATOM 664 C C . GLY A 1 90 ? -21.707 -3.873 29.293 1.00 84.25 90 GLY A C 1
ATOM 665 O O . GLY A 1 90 ? -22.555 -3.877 30.183 1.00 84.25 90 GLY A O 1
ATOM 666 N N . TYR A 1 91 ? -20.783 -4.834 29.194 1.00 86.38 91 TYR A N 1
ATOM 667 C CA . TYR A 1 91 ? -20.705 -5.970 30.119 1.00 86.38 91 TYR A CA 1
ATOM 668 C C . TYR A 1 91 ? -20.384 -5.526 31.553 1.00 86.38 91 TYR A C 1
ATOM 670 O O . TYR A 1 91 ? -21.022 -5.979 32.500 1.00 86.38 91 TYR A O 1
ATOM 678 N N . VAL A 1 92 ? -19.448 -4.586 31.720 1.00 85.50 92 VAL A N 1
ATOM 679 C CA . VAL A 1 92 ? -19.123 -4.015 33.039 1.00 85.50 92 VAL A CA 1
ATOM 680 C C . VAL A 1 92 ? -20.338 -3.314 33.651 1.00 85.50 92 VAL A C 1
ATOM 682 O O . VAL A 1 92 ? -20.619 -3.492 34.835 1.00 85.50 92 VAL A O 1
ATOM 685 N N . ALA A 1 93 ? -21.095 -2.558 32.854 1.00 82.50 93 ALA A N 1
ATOM 686 C CA . ALA A 1 93 ? -22.313 -1.904 33.323 1.00 82.50 93 ALA A CA 1
ATOM 687 C C . ALA A 1 93 ? -23.407 -2.907 33.719 1.00 82.50 93 ALA A C 1
ATOM 689 O O . ALA A 1 93 ? -24.068 -2.720 34.740 1.00 82.50 93 ALA A O 1
ATOM 690 N N . TYR A 1 94 ? -23.556 -3.992 32.955 1.00 82.56 94 TYR A N 1
ATOM 691 C CA . TYR A 1 94 ? -24.486 -5.078 33.265 1.00 82.56 94 TYR A CA 1
ATOM 692 C C . TYR A 1 94 ? -24.147 -5.771 34.592 1.00 82.56 94 TYR A C 1
ATOM 694 O O . TYR A 1 94 ? -25.023 -5.964 35.433 1.00 82.56 94 TYR A O 1
ATOM 702 N N . GLU A 1 95 ? -22.873 -6.091 34.819 1.00 84.75 95 GLU A N 1
ATOM 703 C CA . GLU A 1 95 ? -22.387 -6.664 36.082 1.00 84.75 95 GLU A CA 1
ATOM 704 C C . GLU A 1 95 ? -22.665 -5.742 37.276 1.00 84.75 95 GLU A C 1
ATOM 706 O O . GLU A 1 95 ? -23.128 -6.182 38.329 1.00 84.75 95 GLU A O 1
ATOM 711 N N . VAL A 1 96 ? -22.425 -4.440 37.115 1.00 82.62 96 VAL A N 1
ATOM 712 C CA . VAL A 1 96 ? -22.729 -3.445 38.151 1.00 82.62 96 VAL A CA 1
ATOM 713 C C . VAL A 1 96 ? -24.228 -3.386 38.429 1.00 82.62 96 VAL A C 1
ATOM 715 O O . VAL A 1 96 ? -24.627 -3.389 39.592 1.00 82.62 96 VAL A O 1
ATOM 718 N N . GLN A 1 97 ? -25.061 -3.398 37.387 1.00 79.62 97 GLN A N 1
ATOM 719 C CA . GLN A 1 97 ? -26.514 -3.413 37.530 1.00 79.62 97 GLN A CA 1
ATOM 720 C C . GLN A 1 97 ? -26.999 -4.657 38.287 1.00 79.62 97 GLN A C 1
ATOM 722 O O . GLN A 1 97 ? -27.786 -4.532 39.223 1.00 79.62 97 GLN A O 1
ATOM 727 N N . GLN A 1 98 ? -26.488 -5.846 37.957 1.00 80.56 98 GLN A N 1
ATOM 728 C CA . GLN A 1 98 ? -26.839 -7.076 38.674 1.00 80.56 98 GLN A CA 1
ATOM 729 C C . GLN A 1 98 ? -26.429 -7.046 40.150 1.00 80.56 98 GLN A C 1
ATOM 731 O O . GLN A 1 98 ? -27.151 -7.567 40.999 1.00 80.56 98 GLN A O 1
ATOM 736 N N . ARG A 1 99 ? -25.285 -6.434 40.477 1.00 78.62 99 ARG A N 1
ATOM 737 C CA . ARG A 1 99 ? -24.827 -6.300 41.868 1.00 78.62 99 ARG A CA 1
ATOM 738 C C . ARG A 1 99 ? -25.667 -5.321 42.682 1.00 78.62 99 ARG A C 1
ATOM 740 O O . ARG A 1 99 ? -25.798 -5.525 43.884 1.00 78.62 99 ARG A O 1
ATOM 747 N N . MET A 1 100 ? -26.187 -4.264 42.058 1.00 74.81 100 MET A N 1
ATOM 748 C CA . MET A 1 100 ? -26.987 -3.246 42.747 1.00 74.81 100 MET A CA 1
ATOM 749 C C . MET A 1 100 ? -28.450 -3.660 42.907 1.00 74.81 100 MET A C 1
ATOM 751 O O . MET A 1 100 ? -29.023 -3.431 43.965 1.00 74.81 100 MET A O 1
ATOM 755 N N . THR A 1 101 ? -29.025 -4.289 41.884 1.00 71.00 101 THR A N 1
ATOM 756 C CA . THR A 1 101 ? -30.473 -4.512 41.793 1.00 71.00 101 THR A CA 1
ATOM 757 C C . THR A 1 101 ? -30.886 -5.980 41.978 1.00 71.00 101 THR A C 1
ATOM 759 O O . THR A 1 101 ? -32.059 -6.289 42.177 1.00 71.00 101 THR A O 1
ATOM 762 N N . GLY A 1 102 ? -29.926 -6.908 41.980 1.00 67.75 102 GLY A N 1
ATOM 763 C CA . GLY A 1 102 ? -30.168 -8.341 42.146 1.00 67.75 102 GLY A CA 1
ATOM 764 C C . GLY A 1 102 ? -30.181 -9.119 40.826 1.00 67.75 102 GLY A C 1
ATOM 765 O O . GLY A 1 102 ? -30.280 -8.569 39.729 1.00 67.75 102 GLY A O 1
ATOM 766 N N . SER A 1 103 ? -30.021 -10.439 40.929 1.00 59.84 103 SER A N 1
ATOM 767 C CA . SER A 1 103 ? -29.814 -11.332 39.785 1.00 59.84 103 SER A CA 1
ATOM 768 C C . SER A 1 103 ? -31.122 -11.634 39.035 1.00 59.84 103 SER A C 1
ATOM 770 O O . SER A 1 103 ? -31.861 -12.536 39.423 1.00 59.84 103 SER A O 1
ATOM 772 N N . GLY A 1 104 ? -31.406 -10.934 37.931 1.00 64.56 104 GLY A N 1
ATOM 773 C CA . GLY A 1 104 ? -32.498 -11.310 37.020 1.00 64.56 104 GLY A CA 1
ATOM 774 C C . GLY A 1 104 ? -32.901 -10.241 35.997 1.00 64.56 104 GLY A C 1
ATOM 775 O O . GLY A 1 104 ? -32.669 -9.056 36.194 1.00 64.56 104 GLY A O 1
ATOM 776 N N . PHE A 1 105 ? -33.537 -10.663 34.896 1.00 63.50 105 PHE A N 1
ATOM 777 C CA . PHE A 1 105 ? -34.084 -9.781 33.844 1.00 63.50 105 PHE A CA 1
ATOM 778 C C . PHE A 1 105 ? -35.511 -9.267 34.139 1.00 63.50 105 PHE A C 1
ATOM 780 O O . PHE A 1 105 ? -36.111 -8.602 33.298 1.00 63.50 105 PHE A O 1
ATOM 787 N N . GLY A 1 106 ? -36.079 -9.603 35.302 1.00 63.31 106 GLY A N 1
ATOM 788 C CA . GLY A 1 106 ? -37.472 -9.324 35.657 1.00 63.31 106 GLY A CA 1
ATOM 789 C C . GLY A 1 106 ? -37.568 -8.548 36.960 1.00 63.31 106 GLY A C 1
ATOM 790 O O . GLY A 1 106 ? -37.784 -9.143 38.007 1.00 63.31 106 GLY A O 1
ATOM 791 N N . LEU A 1 107 ? -37.391 -7.232 36.884 1.00 63.38 107 LEU A N 1
ATOM 792 C CA . LEU A 1 107 ? -37.546 -6.323 38.017 1.00 63.38 107 LEU A CA 1
ATOM 793 C C . LEU A 1 107 ? -38.877 -5.595 37.865 1.00 63.38 107 LEU A C 1
ATOM 795 O O . LEU A 1 107 ? -39.143 -5.004 36.814 1.00 63.38 107 LEU A O 1
ATOM 799 N N . GLN A 1 108 ? -39.733 -5.654 38.883 1.00 65.31 108 GLN A N 1
ATOM 800 C CA . GLN A 1 108 ? -41.001 -4.936 38.865 1.00 65.31 108 GLN A CA 1
ATOM 801 C C . GLN A 1 108 ? -40.720 -3.447 39.103 1.00 65.31 108 GLN A C 1
ATOM 803 O O . GLN A 1 108 ? -39.972 -3.092 40.009 1.00 65.31 108 GLN A O 1
ATOM 808 N N . SER A 1 109 ? -41.317 -2.551 38.309 1.00 60.09 109 SER A N 1
ATOM 809 C CA . SER A 1 109 ? -41.006 -1.106 38.303 1.00 60.09 109 SER A CA 1
ATOM 810 C C . SER A 1 109 ? -41.174 -0.394 39.657 1.00 60.09 109 SER A C 1
ATOM 812 O O . SER A 1 109 ? -40.789 0.764 39.777 1.00 60.09 109 SER A O 1
ATOM 814 N N . GLY A 1 110 ? -41.779 -1.058 40.650 1.00 66.31 110 GLY A N 1
ATOM 815 C CA . GLY A 1 110 ? -41.969 -0.561 42.014 1.00 66.31 110 GLY A CA 1
ATOM 816 C C . GLY A 1 110 ? -40.908 -0.997 43.035 1.00 66.31 110 GLY A C 1
ATOM 817 O O . GLY A 1 110 ? -40.922 -0.472 44.142 1.00 66.31 110 GLY A O 1
ATOM 818 N N . GLU A 1 111 ? -40.002 -1.921 42.699 1.00 66.56 111 GLU A N 1
ATOM 819 C CA . GLU A 1 111 ? -38.971 -2.447 43.620 1.00 66.56 111 GLU A CA 1
ATOM 820 C C . GLU A 1 111 ? -37.601 -1.767 43.447 1.00 66.56 111 GLU A C 1
ATOM 822 O O . GLU A 1 111 ? -36.723 -1.913 44.291 1.00 66.56 111 GLU A O 1
ATOM 827 N N . VAL A 1 112 ? -37.432 -0.998 42.368 1.00 65.12 112 VAL A N 1
ATOM 828 C CA . VAL A 1 112 ? -36.165 -0.392 41.934 1.00 65.12 112 VAL A CA 1
ATOM 829 C C . VAL A 1 112 ? -36.186 1.123 42.095 1.00 65.12 112 VAL A C 1
ATOM 831 O O . VAL A 1 112 ? -37.064 1.802 41.561 1.00 65.12 112 VAL A O 1
ATOM 834 N N . ASN A 1 113 ? -35.183 1.678 42.777 1.00 74.62 113 ASN A N 1
ATOM 835 C CA . ASN A 1 113 ? -35.018 3.129 42.886 1.00 74.62 113 ASN A CA 1
ATOM 836 C C . ASN A 1 113 ? -34.482 3.755 41.587 1.00 74.62 113 ASN A C 1
ATOM 838 O O . ASN A 1 113 ? -33.745 3.134 40.824 1.00 74.62 113 ASN A O 1
ATOM 842 N N . THR A 1 114 ? -34.762 5.045 41.365 1.00 73.38 114 THR A N 1
ATOM 843 C CA . THR A 1 114 ? -34.218 5.808 40.219 1.00 73.38 114 THR A CA 1
ATOM 844 C C . THR A 1 114 ? -32.688 5.847 40.212 1.00 73.38 114 THR A C 1
ATOM 846 O O . THR A 1 114 ? -32.069 5.865 39.150 1.00 73.38 114 THR A O 1
ATOM 849 N N . LEU A 1 115 ? -32.061 5.798 41.390 1.00 70.12 115 LEU A N 1
ATOM 850 C CA . LEU A 1 115 ? -30.607 5.719 41.532 1.00 70.12 115 LEU A CA 1
ATOM 851 C C . LEU A 1 115 ? -30.028 4.412 40.975 1.00 70.12 115 LEU A C 1
ATOM 853 O O . LEU A 1 115 ? -28.939 4.432 40.410 1.00 70.12 115 LEU A O 1
ATOM 857 N N . GLU A 1 116 ? -30.758 3.301 41.045 1.00 74.50 116 GLU A N 1
ATOM 858 C CA . GLU A 1 116 ? -30.322 2.015 40.485 1.00 74.50 116 GLU A CA 1
ATOM 859 C C . GLU A 1 116 ? -30.417 1.968 38.957 1.00 74.50 116 GLU A C 1
ATOM 861 O O . GLU A 1 116 ? -29.758 1.156 38.321 1.00 74.50 116 GLU A O 1
ATOM 866 N N . TRP A 1 117 ? -31.173 2.881 38.347 1.00 69.75 117 TRP A N 1
ATOM 867 C CA . TRP A 1 117 ? -31.162 3.095 36.898 1.00 69.75 117 TRP A CA 1
ATOM 868 C C . TRP A 1 117 ? -30.030 4.023 36.455 1.00 69.75 117 TRP A C 1
ATOM 870 O O . TRP A 1 117 ? -29.405 3.812 35.416 1.00 69.75 117 TRP A O 1
ATOM 880 N N . VAL A 1 118 ? -29.758 5.064 37.243 1.00 78.38 118 VAL A N 1
ATOM 881 C CA . VAL A 1 118 ? -28.795 6.112 36.883 1.00 78.38 118 VAL A CA 1
ATOM 882 C C . VAL A 1 118 ? -27.353 5.674 37.133 1.00 78.38 118 VAL A C 1
ATOM 884 O O . VAL A 1 118 ? -26.477 5.984 36.327 1.00 78.38 118 VAL A O 1
ATOM 887 N N . VAL A 1 119 ? -27.085 4.940 38.216 1.00 80.25 119 VAL A N 1
ATOM 888 C CA . VAL A 1 119 ? -25.717 4.549 38.589 1.00 80.25 119 VAL A CA 1
ATOM 889 C C . VAL A 1 119 ? -25.085 3.581 37.578 1.00 80.25 119 VAL A C 1
ATOM 891 O O . VAL A 1 119 ? -23.977 3.873 37.123 1.00 80.25 119 VAL A O 1
ATOM 894 N N . PRO A 1 120 ? -25.746 2.494 37.135 1.00 77.38 120 PRO A N 1
ATOM 895 C CA . PRO A 1 120 ? -25.178 1.610 36.119 1.00 77.38 120 PRO A CA 1
ATOM 896 C C . PRO A 1 120 ? -24.991 2.310 34.773 1.00 77.38 120 PRO A C 1
ATOM 898 O O . PRO A 1 120 ? -23.993 2.069 34.103 1.00 77.38 120 PRO A O 1
ATOM 901 N N . TRP A 1 121 ? -25.897 3.221 34.401 1.00 79.38 121 TRP A N 1
ATOM 902 C CA . TRP A 1 121 ? -25.773 4.023 33.182 1.00 79.38 121 TRP A CA 1
ATOM 903 C C . TRP A 1 121 ? -24.575 4.980 33.232 1.00 79.38 121 TRP A C 1
ATOM 905 O O . TRP A 1 121 ? -23.786 5.022 32.289 1.00 79.38 121 TRP A O 1
ATOM 915 N N . LEU A 1 122 ? -24.378 5.693 34.347 1.00 82.62 122 LEU A N 1
ATOM 916 C CA . LEU A 1 122 ? -23.209 6.554 34.555 1.00 82.62 122 LEU A CA 1
ATOM 917 C C . LEU A 1 122 ? -21.906 5.753 34.533 1.00 82.62 122 LEU A C 1
ATOM 919 O O . LEU A 1 122 ? -20.928 6.185 33.926 1.00 82.62 122 LEU A O 1
ATOM 923 N N . ILE A 1 123 ? -21.890 4.574 35.156 1.00 80.62 123 ILE A N 1
ATOM 924 C CA . ILE A 1 123 ? -20.715 3.699 35.149 1.00 80.62 123 ILE A CA 1
ATOM 925 C C . ILE A 1 123 ? -20.448 3.165 33.737 1.00 80.62 123 ILE A C 1
ATOM 927 O O . ILE A 1 123 ? -19.298 3.189 33.304 1.00 80.62 123 ILE A O 1
ATOM 931 N N . ALA A 1 124 ? -21.484 2.794 32.975 1.00 75.69 124 ALA A N 1
ATOM 932 C CA . ALA A 1 124 ? -21.370 2.483 31.547 1.00 75.69 124 ALA A CA 1
ATOM 933 C C . ALA A 1 124 ? -20.705 3.629 30.780 1.00 75.69 124 ALA A C 1
ATOM 935 O O . ALA A 1 124 ? -19.759 3.402 30.033 1.00 75.69 124 ALA A O 1
ATOM 936 N N . MET A 1 125 ? -21.168 4.863 30.980 1.00 79.06 125 MET A N 1
ATOM 937 C CA . MET A 1 125 ? -20.629 6.036 30.293 1.00 79.06 125 MET A CA 1
ATOM 938 C C . MET A 1 125 ? -19.165 6.295 30.629 1.00 79.06 125 MET A C 1
ATOM 940 O O . MET A 1 125 ? -18.375 6.572 29.729 1.00 79.06 125 MET A O 1
ATOM 944 N N . VAL A 1 126 ? -18.785 6.177 31.902 1.00 82.38 126 VAL A N 1
ATOM 945 C CA . VAL A 1 126 ? -17.395 6.363 32.333 1.00 82.38 126 VAL A CA 1
ATOM 946 C C . VAL A 1 126 ? -16.511 5.242 31.787 1.00 82.38 126 VAL A C 1
ATOM 948 O O . VAL A 1 126 ? -15.464 5.529 31.215 1.00 82.38 126 VAL A O 1
ATOM 951 N N . CYS A 1 127 ? -16.932 3.979 31.880 1.00 76.56 127 CYS A N 1
ATOM 952 C CA . CYS A 1 127 ? -16.176 2.855 31.327 1.00 76.56 127 CYS A CA 1
ATOM 953 C C . CYS A 1 127 ? -16.024 2.967 29.804 1.00 76.56 127 CYS A C 1
ATOM 955 O O . CYS A 1 127 ? -14.919 2.830 29.288 1.00 76.56 127 CYS A O 1
ATOM 957 N N . ILE A 1 128 ? -17.097 3.277 29.075 1.00 74.12 128 ILE A N 1
ATOM 958 C CA . ILE A 1 128 ? -17.054 3.447 27.617 1.00 74.12 128 ILE A CA 1
ATOM 959 C C . ILE A 1 128 ? -16.217 4.672 27.230 1.00 74.12 128 ILE A C 1
ATOM 961 O O . ILE A 1 128 ? -15.475 4.610 26.258 1.00 74.12 128 ILE A O 1
ATOM 965 N N . GLY A 1 129 ? -16.279 5.769 27.984 1.00 74.38 129 GLY A N 1
ATOM 966 C CA . GLY A 1 129 ? -15.452 6.951 27.735 1.00 74.38 129 GLY A CA 1
ATOM 967 C C . GLY A 1 129 ? -13.960 6.691 27.956 1.00 74.38 129 GLY A C 1
ATOM 968 O O . GLY A 1 129 ? -13.139 7.153 27.171 1.00 74.38 129 GLY A O 1
ATOM 969 N N . VAL A 1 130 ? -13.606 5.916 28.984 1.00 75.25 130 VAL A N 1
ATOM 970 C CA . VAL A 1 130 ? -12.209 5.582 29.308 1.00 75.25 130 VAL A CA 1
ATOM 971 C C . VAL A 1 130 ? -11.628 4.541 28.346 1.00 75.25 130 VAL A C 1
ATOM 973 O O . VAL A 1 130 ? -10.472 4.669 27.955 1.00 75.25 130 VAL A O 1
ATOM 976 N N . PHE A 1 131 ? -12.403 3.527 27.949 1.00 68.81 131 PHE A N 1
ATOM 977 C CA . PHE A 1 131 ? -11.916 2.424 27.105 1.00 68.81 131 PHE A CA 1
ATOM 978 C C . PHE A 1 131 ? -12.240 2.574 25.613 1.00 68.81 131 PHE A C 1
ATOM 980 O O . PHE A 1 131 ? -11.606 1.925 24.790 1.00 68.81 131 PHE A O 1
ATOM 987 N N . GLY A 1 132 ? -13.226 3.393 25.249 1.00 62.16 132 GLY A N 1
ATOM 988 C CA . GLY A 1 132 ? -13.669 3.578 23.867 1.00 62.16 132 GLY A CA 1
ATOM 989 C C . GLY A 1 132 ? -12.913 4.668 23.108 1.00 62.16 132 GLY A C 1
ATOM 990 O O . GLY A 1 132 ? -12.834 4.588 21.892 1.00 62.16 132 GLY A O 1
ATOM 991 N N . LEU A 1 133 ? -12.339 5.670 23.781 1.00 57.50 133 LEU A N 1
ATOM 992 C CA . LEU A 1 133 ? -11.666 6.810 23.130 1.00 57.50 133 LEU A CA 1
ATOM 993 C C . LEU A 1 133 ? -10.152 6.612 22.878 1.00 57.50 133 LEU A C 1
ATOM 995 O O . LEU A 1 133 ? -9.469 7.588 22.565 1.00 57.50 133 LEU A O 1
ATOM 999 N N . GLY A 1 134 ? -9.630 5.388 23.021 1.00 53.81 134 GLY A N 1
ATOM 1000 C CA . GLY A 1 134 ? -8.215 5.036 22.811 1.00 53.81 134 GLY A CA 1
ATOM 1001 C C . GLY A 1 134 ? -7.944 4.281 21.518 1.00 53.81 134 GLY A C 1
ATOM 1002 O O . GLY A 1 134 ? -8.819 3.490 21.100 1.00 53.81 134 GLY A O 1
#

pLDDT: mean 80.99, std 9.59, range [53.81, 97.69]

Sequence (134 aa):
MPRIAAAVLVVFSILYVLVIANPPGEFGGGDWRTTNFGSAVDDPSAFIATILDGLTFAGLLFIVASGFSLIFGLMRVVNMAHGAFYLLGGYVAYEVQQRMTGSGFGLQSGEVNTLEWVVPWLIAMVCIGVFGLG

Radius of gyration: 35.43 Å; chains: 1; bounding box: 69×32×82 Å